Protein AF-X6MLM2-F1 (afdb_monomer_lite)

Radius of gyration: 17.04 Å; chains: 1; bounding box: 48×44×40 Å

Secondary structure (DSSP, 8-state):
--HHHHHHHH--SHHHHHHHHHHS---S-EEEEEEETTTTEEEEEEE-SS-EEEE-TTT-SS-BTTTB--BTTB----SSTT-HHHHHHHHHHHHHTTT---HHHIIIIIIHHHT--SSEEEEEEGGGTEEEEEEPPPPBTTB----GGGSPPEEEEHHHHHT---

InterPro domains:
  IPR047803 DCD1A/B-like [PTHR35190] (2-164)

Structure (mmCIF, N/CA/C/O backbone):
data_AF-X6MLM2-F1
#
_entry.id   AF-X6MLM2-F1
#
loop_
_atom_site.group_PDB
_atom_site.id
_atom_site.type_symbol
_atom_site.label_atom_id
_atom_site.label_alt_id
_atom_site.label_comp_id
_atom_site.label_asym_id
_atom_site.label_entity_id
_atom_site.label_seq_id
_atom_site.pdbx_PDB_ins_code
_atom_site.Cartn_x
_atom_site.Cartn_y
_atom_site.Cartn_z
_atom_site.occupancy
_atom_site.B_iso_or_equiv
_atom_site.auth_seq_id
_atom_site.auth_comp_id
_atom_site.auth_asym_id
_atom_site.auth_atom_id
_atom_site.pdbx_PDB_model_num
ATOM 1 N N . MET A 1 1 ? 0.488 -1.870 24.672 1.00 66.00 1 MET A N 1
ATOM 2 C CA . MET A 1 1 ? -0.476 -2.159 23.594 1.00 66.00 1 MET A CA 1
ATOM 3 C C . MET A 1 1 ? 0.197 -1.811 22.285 1.00 66.00 1 MET A C 1
ATOM 5 O O . MET A 1 1 ? 0.783 -0.737 22.205 1.00 66.00 1 MET A O 1
ATOM 9 N N . TYR A 1 2 ? 0.181 -2.732 21.325 1.00 88.38 2 TYR A N 1
ATOM 10 C CA . TYR A 1 2 ? 0.905 -2.611 20.060 1.00 88.38 2 TYR A CA 1
ATOM 11 C C . TYR A 1 2 ? -0.114 -2.709 18.929 1.00 88.38 2 TYR A C 1
ATOM 13 O O . TYR A 1 2 ? -0.321 -3.786 18.384 1.00 88.38 2 TYR A O 1
ATOM 21 N N . VAL A 1 3 ? -0.782 -1.593 18.619 1.00 91.88 3 VAL A N 1
ATOM 22 C CA . VAL A 1 3 ? -2.022 -1.614 17.824 1.00 91.88 3 VAL A CA 1
ATOM 23 C C . VAL A 1 3 ? -1.889 -2.343 16.490 1.00 91.88 3 VAL A C 1
ATOM 25 O O . VAL A 1 3 ? -2.714 -3.195 16.211 1.00 91.88 3 VAL A O 1
ATOM 28 N N . LEU A 1 4 ? -0.833 -2.088 15.711 1.00 92.88 4 LEU A N 1
ATOM 29 C CA . LEU A 1 4 ? -0.671 -2.713 14.392 1.00 92.88 4 LEU A CA 1
ATOM 30 C C . LEU A 1 4 ? -0.534 -4.236 14.489 1.00 92.88 4 LEU A C 1
ATOM 32 O O . LEU A 1 4 ? -1.137 -4.964 13.713 1.00 92.88 4 LEU A O 1
ATOM 36 N N . ARG A 1 5 ? 0.214 -4.724 15.484 1.00 93.94 5 ARG A N 1
ATOM 37 C CA . ARG A 1 5 ? 0.335 -6.161 15.748 1.00 93.94 5 ARG A CA 1
ATOM 38 C C . ARG A 1 5 ? -0.996 -6.745 16.211 1.00 93.94 5 ARG A C 1
ATOM 40 O O . ARG A 1 5 ? -1.374 -7.817 15.763 1.00 93.94 5 ARG A O 1
ATOM 47 N N . ASP A 1 6 ? -1.681 -6.056 17.120 1.00 95.19 6 ASP A N 1
ATOM 48 C CA . ASP A 1 6 ? -2.945 -6.537 17.673 1.00 95.19 6 ASP A CA 1
ATOM 49 C C . ASP A 1 6 ? -4.040 -6.587 16.580 1.00 95.19 6 ASP A C 1
ATOM 51 O O . ASP A 1 6 ? -4.840 -7.516 16.594 1.00 95.19 6 ASP A O 1
ATOM 55 N N . ILE A 1 7 ? -4.025 -5.673 15.597 1.00 95.31 7 ILE A N 1
ATOM 56 C CA . ILE A 1 7 ? -4.872 -5.751 14.390 1.00 95.31 7 ILE A CA 1
ATOM 57 C C . ILE A 1 7 ? -4.567 -7.031 13.613 1.00 95.31 7 ILE A C 1
ATOM 59 O O . ILE A 1 7 ? -5.455 -7.851 13.420 1.00 95.31 7 ILE A O 1
ATOM 63 N N . LEU A 1 8 ? -3.302 -7.240 13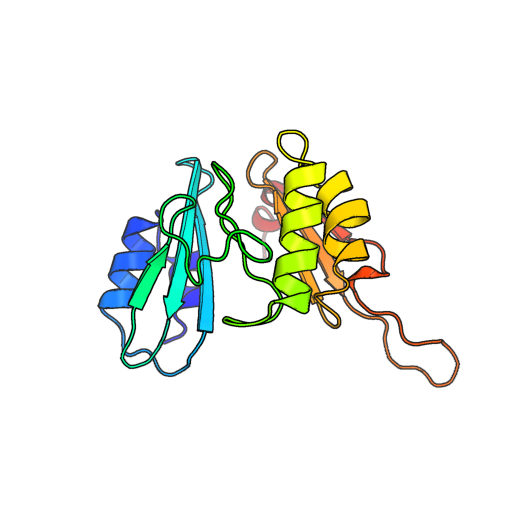.232 1.00 92.62 8 LEU A N 1
ATOM 64 C CA . LEU A 1 8 ? -2.900 -8.412 12.444 1.00 92.62 8 LEU A CA 1
ATOM 65 C C . LEU A 1 8 ? -3.201 -9.748 13.143 1.00 92.62 8 LEU A C 1
ATO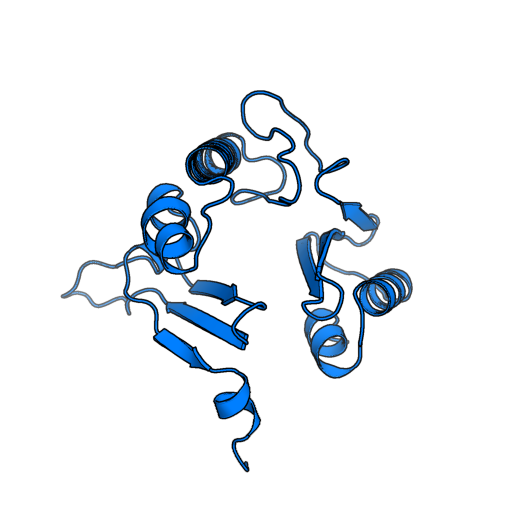M 67 O O . LEU A 1 8 ? -3.395 -10.757 12.475 1.00 92.62 8 LEU A O 1
ATOM 71 N N . GLN A 1 9 ? -3.206 -9.771 14.478 1.00 93.56 9 GLN A N 1
ATOM 72 C CA . GLN A 1 9 ? -3.400 -10.994 15.255 1.00 93.56 9 GLN A CA 1
ATOM 73 C C . GLN A 1 9 ? -4.871 -11.294 15.580 1.00 93.56 9 GLN A C 1
ATOM 75 O O . GLN A 1 9 ? -5.228 -12.465 15.714 1.00 93.56 9 GLN A O 1
ATOM 80 N N . PHE A 1 10 ? -5.703 -10.269 15.785 1.00 95.50 10 PHE A N 1
ATOM 81 C CA . PHE A 1 10 ? -7.032 -10.447 16.382 1.00 95.50 10 PHE A CA 1
ATOM 82 C C . PHE A 1 10 ? -8.190 -9.915 15.539 1.00 95.50 10 PHE A C 1
ATOM 84 O O . PHE A 1 10 ? -9.322 -10.332 15.786 1.00 95.50 10 PHE A O 1
ATOM 91 N N . ASP A 1 11 ? -7.943 -9.014 14.589 1.00 96.19 11 ASP A N 1
ATOM 92 C CA . ASP A 1 11 ? -9.007 -8.388 13.805 1.00 96.19 11 ASP A CA 1
ATOM 93 C C . ASP A 1 11 ? -9.243 -9.168 12.510 1.00 96.19 11 ASP A C 1
ATOM 95 O O . ASP A 1 11 ? -8.312 -9.685 11.892 1.00 96.19 11 ASP A O 1
ATOM 99 N N . THR A 1 12 ? -10.511 -9.292 12.109 1.00 94.75 12 THR A N 1
ATOM 100 C CA . THR A 1 12 ? -10.904 -10.144 10.973 1.00 94.75 12 THR A CA 1
ATOM 101 C C . THR A 1 12 ? -11.416 -9.371 9.767 1.00 94.75 12 THR A C 1
ATOM 103 O O . THR A 1 12 ? -11.702 -9.987 8.743 1.00 94.75 12 THR A O 1
ATOM 106 N N . SER A 1 13 ? -11.525 -8.049 9.900 1.00 95.62 13 SER A N 1
ATOM 107 C CA . SER A 1 13 ? -12.021 -7.126 8.884 1.00 95.62 13 SER A CA 1
ATOM 108 C C . SER A 1 13 ? -11.426 -5.729 9.071 1.00 95.62 13 SER A C 1
ATOM 110 O O . SER A 1 13 ? -10.944 -5.380 10.155 1.00 95.62 13 SER A O 1
ATOM 112 N N . VAL A 1 14 ? -11.527 -4.890 8.038 1.00 96.31 14 VAL A N 1
ATOM 113 C CA . VAL A 1 14 ? -11.199 -3.458 8.136 1.00 96.31 14 VAL A CA 1
ATOM 114 C C . VAL A 1 14 ? -12.045 -2.764 9.213 1.00 96.31 14 VAL A C 1
ATOM 116 O O . VAL A 1 14 ? -11.524 -1.939 9.963 1.00 96.31 14 VAL A O 1
ATOM 119 N N . GLN A 1 15 ? -13.323 -3.131 9.366 1.00 96.19 15 GLN A N 1
ATOM 120 C CA . GLN A 1 15 ? -14.196 -2.553 10.394 1.00 96.19 15 GLN A CA 1
ATOM 121 C C . GLN A 1 15 ? -13.731 -2.887 11.821 1.00 96.19 15 GLN A C 1
ATOM 123 O O . GLN A 1 15 ? -13.774 -2.016 12.693 1.00 96.19 15 GLN A O 1
ATOM 128 N N . ASP A 1 16 ? -13.268 -4.115 12.073 1.00 97.06 16 ASP A N 1
ATOM 129 C CA . ASP A 1 16 ? -12.697 -4.492 13.374 1.00 97.06 16 ASP A CA 1
ATOM 130 C C . ASP A 1 16 ? -11.466 -3.632 13.696 1.00 97.06 16 ASP A C 1
ATOM 132 O O . ASP A 1 16 ? -11.353 -3.096 14.803 1.00 97.06 16 ASP A O 1
ATOM 136 N N . ALA A 1 17 ? -10.596 -3.422 12.701 1.00 96.81 17 ALA A N 1
ATOM 137 C CA . ALA A 1 17 ? -9.422 -2.563 12.830 1.00 96.81 17 ALA A CA 1
ATOM 138 C C . ALA A 1 17 ? -9.802 -1.099 13.118 1.00 96.81 17 ALA A C 1
ATOM 140 O O . ALA A 1 17 ? -9.212 -0.478 14.007 1.00 96.81 17 ALA A O 1
ATOM 141 N N . THR A 1 18 ? -10.823 -0.557 12.443 1.00 96.81 18 THR A N 1
ATOM 142 C CA . THR A 1 18 ? -11.374 0.783 12.724 1.00 96.81 18 THR A CA 1
ATOM 143 C C . THR A 1 18 ? -11.859 0.891 14.166 1.00 96.81 18 THR A C 1
ATOM 145 O O . THR A 1 18 ? -11.426 1.783 14.900 1.00 96.81 18 THR A O 1
ATOM 148 N N . ASN A 1 19 ? -12.683 -0.061 14.614 1.00 97.00 19 ASN A N 1
ATOM 149 C CA . ASN A 1 19 ? -13.202 -0.103 15.985 1.00 97.00 19 ASN A CA 1
ATOM 150 C C . ASN A 1 19 ? -12.055 -0.164 17.012 1.00 97.00 19 ASN A C 1
ATOM 152 O O . ASN A 1 19 ? -12.092 0.475 18.074 1.00 97.00 19 ASN A O 1
ATOM 156 N N . ARG A 1 20 ? -10.991 -0.915 16.700 1.00 96.38 20 ARG A N 1
ATOM 157 C CA . ARG A 1 20 ? -9.786 -0.952 17.527 1.00 96.38 20 ARG A CA 1
ATOM 158 C C . ARG A 1 20 ? -9.101 0.406 17.551 1.00 96.38 20 ARG A C 1
ATOM 160 O O . ARG A 1 20 ? -8.839 0.902 18.641 1.00 96.38 20 ARG A O 1
ATOM 167 N N . PHE A 1 21 ? -8.843 1.038 16.408 1.00 96.12 21 PHE A N 1
ATOM 168 C CA . PHE A 1 21 ? -8.232 2.368 16.366 1.00 96.12 21 PHE A CA 1
ATOM 169 C C . PHE A 1 21 ? -9.017 3.408 17.172 1.00 96.12 21 PHE A C 1
ATOM 171 O O . PHE A 1 21 ? -8.395 4.249 17.826 1.00 96.12 21 PHE A O 1
ATOM 178 N N . GLU A 1 22 ? -10.348 3.351 17.159 1.00 95.00 22 GLU A N 1
ATOM 179 C CA . GLU A 1 22 ? -11.240 4.253 17.899 1.00 95.00 22 GLU A CA 1
ATOM 180 C C . GLU A 1 22 ? -11.201 4.049 19.417 1.00 95.00 22 GLU A C 1
ATOM 182 O O . GLU A 1 22 ? -11.251 5.020 20.173 1.00 95.00 22 GLU A O 1
ATOM 187 N N . SER A 1 23 ? -11.082 2.801 19.869 1.00 94.19 23 SER A N 1
ATOM 188 C CA . SER A 1 23 ? -11.152 2.438 21.292 1.00 94.19 23 SER A CA 1
ATOM 189 C C . SER A 1 23 ? -9.835 2.608 22.055 1.00 94.19 23 SER A C 1
ATOM 191 O O . SER A 1 23 ? -9.810 2.530 23.288 1.00 94.19 23 SER A O 1
ATOM 193 N N . ILE A 1 24 ? -8.730 2.851 21.351 1.00 92.50 24 ILE A N 1
ATOM 194 C CA . ILE A 1 24 ? -7.398 2.878 21.946 1.00 92.50 24 ILE A CA 1
ATOM 195 C C . ILE A 1 24 ? -6.844 4.283 22.191 1.00 92.50 24 ILE A C 1
ATOM 197 O O . ILE A 1 24 ? -7.147 5.253 21.499 1.00 92.50 24 ILE A O 1
ATOM 201 N N . ARG A 1 25 ? -5.895 4.382 23.132 1.00 92.44 25 ARG A N 1
ATOM 202 C CA . ARG A 1 25 ? -5.038 5.567 23.251 1.00 92.44 25 ARG A CA 1
ATOM 203 C C . ARG A 1 25 ? -3.950 5.548 22.174 1.00 92.44 25 ARG A C 1
ATOM 205 O O . ARG A 1 25 ? -2.985 4.791 22.276 1.00 92.44 25 ARG A O 1
ATOM 212 N N . ARG A 1 26 ? -4.082 6.437 21.194 1.00 92.75 26 ARG A N 1
ATOM 213 C CA . ARG A 1 26 ? -3.112 6.687 20.116 1.00 92.75 26 ARG A CA 1
ATOM 214 C C . ARG A 1 26 ? -2.027 7.665 20.590 1.00 92.75 26 ARG A C 1
ATOM 216 O O . ARG A 1 26 ? -2.330 8.563 21.374 1.00 92.75 26 ARG A O 1
ATOM 223 N N . THR A 1 27 ? -0.768 7.490 20.172 1.00 89.75 27 THR A N 1
ATOM 224 C CA . THR A 1 27 ? 0.384 8.250 20.727 1.00 89.75 27 THR A CA 1
ATOM 225 C C . THR A 1 27 ? 1.330 8.865 19.697 1.00 89.75 27 THR A C 1
ATOM 227 O O . THR A 1 27 ? 2.204 9.638 20.077 1.00 89.75 27 THR A O 1
ATOM 230 N N . CYS A 1 28 ? 1.191 8.532 18.419 1.00 90.75 28 CYS A N 1
ATOM 231 C CA . CYS A 1 28 ? 2.056 8.999 17.336 1.00 90.75 28 CYS A CA 1
ATOM 232 C C . CYS A 1 28 ? 1.208 9.507 16.171 1.00 90.75 28 CYS A C 1
ATOM 234 O O . CYS A 1 28 ? 0.058 9.099 16.044 1.00 90.75 28 CYS A O 1
ATOM 236 N N . TYR A 1 29 ? 1.785 10.389 15.353 1.00 92.38 29 TYR A N 1
ATOM 237 C CA . TYR A 1 29 ? 1.200 10.847 14.096 1.00 92.38 29 TYR A CA 1
ATOM 238 C C . TYR A 1 29 ? 1.704 9.948 12.968 1.00 92.38 29 TYR A C 1
ATOM 240 O O . TYR A 1 29 ? 2.912 9.883 12.750 1.00 92.38 29 TYR A O 1
ATOM 248 N N . LEU A 1 30 ? 0.802 9.223 12.313 1.00 93.38 30 LEU A N 1
ATOM 249 C CA . LEU A 1 30 ? 1.113 8.267 11.256 1.00 93.38 30 LEU A CA 1
ATOM 250 C C . LEU A 1 30 ? 0.086 8.357 10.129 1.00 93.38 30 LEU A C 1
ATOM 252 O O . LEU A 1 30 ? -1.071 8.724 10.347 1.00 93.38 30 LEU A O 1
ATOM 256 N N . ILE A 1 31 ? 0.523 7.932 8.949 1.00 94.00 31 ILE A N 1
ATOM 257 C CA . ILE A 1 31 ? -0.346 7.484 7.866 1.00 94.00 31 ILE A CA 1
ATOM 258 C C . ILE A 1 31 ? -0.270 5.965 7.865 1.00 94.00 31 ILE A C 1
ATOM 260 O O . ILE A 1 31 ? 0.823 5.399 7.931 1.00 94.00 31 ILE A O 1
ATOM 264 N N . LEU A 1 32 ? -1.420 5.306 7.860 1.00 93.94 32 LEU A N 1
ATOM 265 C CA . LEU A 1 32 ? -1.521 3.851 7.903 1.00 93.94 32 LEU A CA 1
ATOM 266 C C . LEU A 1 32 ? -2.446 3.363 6.796 1.00 93.94 32 LEU A C 1
ATOM 268 O O . LEU A 1 32 ? -3.320 4.098 6.357 1.00 93.94 32 LEU A O 1
ATOM 272 N N . GLY A 1 33 ? -2.279 2.113 6.386 1.00 95.00 33 GLY A N 1
ATOM 273 C CA . GLY A 1 33 ? -3.204 1.415 5.502 1.00 95.00 33 GLY A CA 1
ATOM 274 C C . GLY A 1 33 ? -3.619 0.095 6.129 1.00 95.00 33 GLY A C 1
ATOM 275 O O . GLY A 1 33 ? -2.772 -0.600 6.694 1.00 95.00 33 GLY A O 1
ATOM 276 N N . VAL A 1 34 ? -4.901 -0.246 6.040 1.00 96.19 34 VAL A N 1
ATOM 277 C CA . VAL A 1 34 ? -5.414 -1.573 6.399 1.00 96.19 34 VAL A CA 1
ATOM 278 C C . VAL A 1 34 ? -6.157 -2.116 5.192 1.00 96.19 34 VAL A C 1
ATOM 280 O O . VAL A 1 34 ? -7.094 -1.480 4.717 1.00 96.19 34 VAL A O 1
ATOM 283 N N . GLY A 1 35 ? -5.715 -3.273 4.702 1.00 94.00 35 GLY A N 1
ATOM 284 C CA . GLY A 1 35 ? -6.372 -4.004 3.624 1.00 94.00 35 GLY A CA 1
ATOM 285 C C . GLY A 1 35 ? -6.956 -5.317 4.126 1.00 94.00 35 GLY A C 1
ATOM 286 O O . GLY A 1 35 ? -6.345 -5.981 4.964 1.00 94.00 35 GLY A O 1
ATOM 287 N N . ASP A 1 36 ? -8.112 -5.691 3.592 1.00 92.69 36 ASP A N 1
ATOM 288 C CA . ASP A 1 36 ? -8.750 -6.990 3.780 1.00 92.69 36 ASP A CA 1
ATOM 289 C C . ASP A 1 36 ? -8.961 -7.656 2.418 1.00 92.69 36 ASP A C 1
ATOM 291 O O . ASP A 1 36 ? -9.899 -7.348 1.681 1.00 92.69 36 ASP A O 1
ATOM 295 N N . GLY A 1 37 ? -8.086 -8.613 2.099 1.00 88.19 37 GLY A N 1
ATOM 296 C CA . GLY A 1 37 ? -8.158 -9.382 0.857 1.00 88.19 37 GLY A CA 1
ATOM 297 C C . GLY A 1 37 ? -9.394 -10.282 0.737 1.00 88.19 37 GLY A C 1
ATOM 298 O O . GLY A 1 37 ? -9.698 -10.732 -0.362 1.00 88.19 37 GLY A O 1
ATOM 299 N N . LYS A 1 38 ? -10.136 -10.547 1.826 1.00 89.00 38 LYS A N 1
ATOM 300 C CA . LYS A 1 38 ? -11.376 -11.344 1.774 1.00 89.00 38 LYS A CA 1
ATOM 301 C C . LYS A 1 38 ? -12.566 -10.525 1.282 1.00 89.00 38 LYS A C 1
ATOM 303 O O . LYS A 1 38 ? -13.486 -11.101 0.705 1.00 89.00 38 LYS A O 1
ATOM 308 N N . GLN A 1 39 ? -12.563 -9.221 1.558 1.00 90.69 39 GLN A N 1
ATOM 309 C CA . GLN A 1 39 ? -13.631 -8.286 1.190 1.00 90.69 39 GLN A CA 1
ATOM 310 C C . GLN A 1 39 ? -13.249 -7.367 0.022 1.00 90.69 39 GLN A C 1
ATOM 312 O O . GLN A 1 39 ? -14.093 -6.597 -0.424 1.00 90.69 39 GLN A O 1
ATOM 317 N N . ASP A 1 40 ? -12.008 -7.461 -0.469 1.00 89.56 40 ASP A N 1
ATOM 318 C CA . ASP A 1 40 ? -11.438 -6.548 -1.469 1.00 89.56 40 ASP A CA 1
ATOM 319 C C . ASP A 1 40 ? -11.570 -5.076 -1.033 1.00 89.56 40 ASP A C 1
ATOM 321 O O . ASP A 1 40 ? -12.015 -4.200 -1.771 1.00 89.56 40 ASP A O 1
ATOM 325 N N . GLU A 1 41 ? -11.234 -4.820 0.236 1.00 92.56 41 GLU A N 1
ATOM 326 C CA . GLU A 1 41 ? -11.370 -3.508 0.867 1.00 92.56 41 GLU A CA 1
ATOM 327 C C . GLU A 1 41 ? -10.009 -2.991 1.334 1.00 92.56 41 GLU A C 1
ATOM 329 O O . GLU A 1 41 ? -9.197 -3.727 1.899 1.00 92.56 41 GLU A O 1
ATOM 334 N N . PHE A 1 42 ? -9.771 -1.693 1.152 1.00 95.56 42 PHE A N 1
ATOM 335 C CA . PHE A 1 42 ? -8.631 -1.001 1.736 1.00 95.56 42 PHE A CA 1
ATOM 336 C C . PHE A 1 42 ? -9.048 0.375 2.246 1.00 95.56 42 PHE A C 1
ATOM 338 O O . PHE A 1 42 ? -9.668 1.151 1.520 1.00 95.56 42 PHE A O 1
ATOM 345 N N . LEU A 1 43 ? -8.641 0.699 3.475 1.00 97.56 43 LEU A N 1
ATOM 346 C CA . LEU A 1 43 ? -8.755 2.043 4.032 1.00 97.56 43 LEU A CA 1
ATOM 347 C C . LEU A 1 43 ? -7.381 2.576 4.420 1.00 97.56 43 LEU A C 1
ATOM 349 O O . LEU A 1 43 ? -6.607 1.924 5.130 1.00 97.56 43 LEU A O 1
ATOM 353 N N . GLY A 1 44 ? -7.104 3.803 3.990 1.00 97.50 44 GLY A N 1
ATOM 354 C CA . GLY A 1 44 ? -6.010 4.594 4.528 1.00 97.50 44 GLY A CA 1
ATOM 355 C C . GLY A 1 44 ? -6.458 5.372 5.763 1.00 97.50 44 GLY A C 1
ATOM 356 O O . GLY A 1 44 ? -7.612 5.770 5.865 1.00 97.50 44 GLY A O 1
ATOM 357 N N . TYR A 1 45 ? -5.561 5.622 6.707 1.00 96.88 45 TYR A N 1
ATOM 358 C CA . TYR A 1 45 ? -5.874 6.318 7.950 1.00 96.88 45 TYR A CA 1
ATOM 359 C C . TYR A 1 45 ? -4.886 7.440 8.211 1.00 96.88 45 TYR A C 1
ATOM 361 O O . TYR A 1 45 ? -3.678 7.211 8.274 1.00 96.88 45 TYR A O 1
ATOM 369 N N . GLN A 1 46 ? -5.410 8.633 8.487 1.00 96.00 46 GLN A N 1
ATOM 370 C CA . GLN A 1 46 ? -4.667 9.633 9.248 1.00 96.00 46 GLN A CA 1
ATOM 371 C C . GLN A 1 46 ? -4.860 9.331 10.725 1.00 96.00 46 GLN A C 1
ATOM 373 O O . GLN A 1 46 ? -5.967 9.435 11.252 1.00 96.00 46 GLN A O 1
ATOM 378 N N . TYR A 1 47 ? -3.775 8.962 11.391 1.00 94.81 47 TYR A N 1
ATOM 379 C CA . TYR A 1 47 ? -3.795 8.437 12.744 1.00 94.81 47 TYR A CA 1
ATOM 380 C C . TYR A 1 47 ? -2.975 9.336 13.668 1.00 94.81 47 TYR A C 1
ATOM 382 O O . TYR A 1 47 ? -1.788 9.559 13.440 1.00 94.81 47 TYR A O 1
ATOM 390 N N . SER A 1 48 ? -3.590 9.862 14.730 1.00 94.31 48 SER A N 1
ATOM 391 C CA . SER A 1 48 ? -2.893 10.634 15.761 1.00 94.31 48 SER A CA 1
ATOM 392 C C . SER A 1 48 ? -3.583 10.587 17.126 1.00 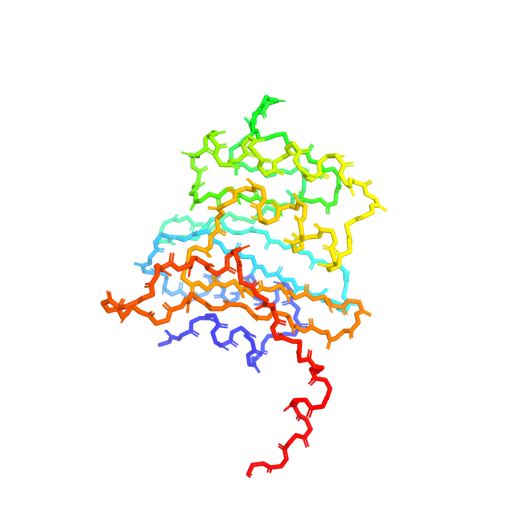94.31 48 SER A C 1
ATOM 394 O O . SER A 1 48 ? -4.628 9.960 17.310 1.00 94.31 48 SER A O 1
ATOM 396 N N . THR A 1 49 ? -3.003 11.269 18.117 1.00 93.94 49 THR A N 1
ATOM 397 C CA . THR A 1 49 ? -3.613 11.460 19.443 1.00 93.94 49 THR A CA 1
ATOM 398 C C . THR A 1 49 ? -4.981 12.148 19.375 1.00 93.94 49 THR A C 1
ATOM 400 O O . THR A 1 49 ? -5.836 11.856 20.207 1.00 93.94 49 THR A O 1
ATOM 403 N N . SER A 1 50 ? -5.199 13.043 18.406 1.00 92.62 50 SER A N 1
ATOM 404 C CA . SER A 1 50 ? -6.414 13.863 18.275 1.00 92.62 50 SER A CA 1
ATOM 405 C C . SER A 1 50 ? -7.178 13.657 16.966 1.00 92.62 50 SER A C 1
ATOM 407 O O . SER A 1 50 ? -8.279 14.181 16.832 1.00 92.62 50 SER A O 1
ATOM 409 N N . VAL A 1 51 ? -6.621 12.905 16.015 1.00 94.06 51 VAL A N 1
ATOM 410 C CA . VAL A 1 51 ? -7.203 12.683 14.686 1.00 94.06 51 VAL A CA 1
ATOM 411 C C . VAL A 1 51 ? -7.292 11.188 14.402 1.00 94.06 51 VAL A C 1
ATOM 413 O O . VAL A 1 51 ? -6.354 10.439 14.677 1.00 94.06 51 VAL A O 1
ATOM 416 N N . LEU A 1 52 ? -8.432 10.768 13.863 1.00 96.38 52 LEU A N 1
ATOM 417 C CA . LEU A 1 52 ? -8.609 9.480 13.207 1.00 96.38 52 LEU A CA 1
ATOM 418 C C . LEU A 1 52 ? -9.581 9.689 12.047 1.00 96.38 52 LEU A C 1
ATOM 420 O O . LEU A 1 52 ? -10.784 9.769 12.269 1.00 96.38 52 LEU A O 1
ATOM 424 N N . ASN A 1 53 ? -9.042 9.814 10.840 1.00 97.31 53 ASN A N 1
ATOM 425 C CA . ASN A 1 53 ? -9.833 9.899 9.615 1.00 97.31 53 ASN A CA 1
ATOM 426 C C . ASN A 1 53 ? -9.536 8.665 8.771 1.00 97.31 53 ASN A C 1
ATOM 428 O O . ASN A 1 53 ? -8.362 8.326 8.614 1.00 97.31 53 ASN A O 1
ATOM 432 N N . ALA A 1 54 ? -10.577 8.023 8.248 1.00 97.69 54 ALA A N 1
ATOM 433 C CA . ALA A 1 54 ? -10.466 6.913 7.312 1.00 97.69 54 ALA A CA 1
ATOM 434 C C . ALA A 1 54 ? -10.711 7.412 5.884 1.00 97.69 54 ALA A C 1
ATOM 436 O O . ALA A 1 54 ? -11.634 8.197 5.648 1.00 97.69 54 ALA A O 1
ATOM 437 N N . TYR A 1 55 ? -9.889 6.945 4.953 1.00 98.12 55 TYR A N 1
ATOM 438 C CA . TYR A 1 55 ? -9.867 7.384 3.571 1.00 98.12 55 TYR A CA 1
ATOM 439 C C . TYR A 1 55 ? -10.042 6.219 2.607 1.00 98.12 55 TYR A C 1
ATOM 441 O O . TYR A 1 55 ? -9.367 5.194 2.712 1.00 98.12 55 TYR A O 1
ATOM 449 N N . THR A 1 56 ? -10.923 6.445 1.644 1.00 98.00 56 THR A N 1
ATOM 450 C CA . THR A 1 56 ? -11.143 5.665 0.433 1.00 98.00 56 THR A CA 1
ATOM 451 C C . THR A 1 56 ? -10.537 6.407 -0.759 1.00 98.00 56 THR A C 1
ATOM 453 O O . THR A 1 56 ? -10.128 7.567 -0.660 1.00 98.00 56 THR A O 1
ATOM 456 N N . ASP A 1 57 ? -10.540 5.763 -1.918 1.00 97.06 57 ASP A N 1
ATOM 457 C CA . ASP A 1 57 ? -10.186 6.357 -3.211 1.00 97.06 57 ASP A CA 1
ATOM 458 C C . ASP A 1 57 ? -10.981 7.643 -3.525 1.00 97.06 57 ASP A C 1
ATOM 460 O O . ASP A 1 57 ? -10.465 8.594 -4.107 1.00 97.06 57 ASP A O 1
ATOM 464 N N . THR A 1 58 ? -12.231 7.718 -3.074 1.00 97.69 58 THR A N 1
ATOM 465 C CA . THR A 1 58 ? -13.168 8.809 -3.375 1.00 97.69 58 THR A CA 1
ATOM 466 C C . THR A 1 58 ? -13.084 10.003 -2.429 1.00 97.69 58 THR A C 1
ATOM 468 O O . THR A 1 58 ? -13.557 11.088 -2.786 1.00 97.69 58 THR A O 1
ATOM 471 N N . ASN A 1 59 ? -12.482 9.857 -1.246 1.00 97.75 59 ASN A N 1
ATOM 472 C CA . ASN A 1 59 ? -12.401 10.924 -0.241 1.00 97.75 59 ASN A CA 1
ATOM 473 C C . ASN A 1 59 ? -10.975 11.198 0.275 1.00 97.75 59 ASN A C 1
ATOM 475 O O . ASN A 1 59 ? -10.822 11.991 1.202 1.00 97.75 59 ASN A O 1
ATOM 479 N N . MET A 1 60 ? -9.953 10.574 -0.321 1.00 96.50 60 MET A N 1
ATOM 480 C CA . MET A 1 60 ? -8.559 10.722 0.089 1.00 96.50 60 MET A CA 1
ATOM 481 C C . MET A 1 60 ? -8.103 12.186 0.131 1.00 96.50 60 MET A C 1
ATOM 483 O O . MET A 1 60 ? -8.471 12.996 -0.729 1.00 96.50 60 MET A O 1
ATOM 487 N N . GLU A 1 61 ? -7.272 12.493 1.127 1.00 96.75 61 GLU A N 1
ATOM 488 C CA . GLU A 1 61 ? -6.663 13.801 1.364 1.00 96.75 61 GLU A CA 1
ATOM 489 C C . GLU A 1 61 ? -5.134 13.677 1.511 1.00 96.75 61 GLU A C 1
ATOM 491 O O . GLU A 1 61 ? -4.653 12.635 1.961 1.00 96.75 61 GLU A O 1
ATOM 496 N N . PRO A 1 62 ? -4.353 14.726 1.188 1.00 96.44 62 PRO A N 1
ATOM 497 C CA . PRO A 1 62 ? -4.794 16.017 0.647 1.00 96.44 62 PRO A CA 1
ATOM 498 C C . PRO A 1 62 ? -5.195 15.921 -0.828 1.00 96.44 62 PRO A C 1
ATOM 500 O O . PRO A 1 62 ? -4.413 15.452 -1.639 1.00 96.44 62 PRO A O 1
ATOM 503 N N . TYR A 1 63 ? -6.370 16.393 -1.223 1.00 97.31 63 TYR A N 1
ATOM 504 C CA . TYR A 1 63 ? -6.737 16.364 -2.640 1.00 97.31 63 TYR A CA 1
ATOM 505 C C . TYR A 1 63 ? -6.010 17.451 -3.447 1.00 97.31 63 TYR A C 1
ATOM 507 O O . TYR A 1 63 ? -6.073 18.641 -3.119 1.00 97.31 63 TYR A O 1
ATOM 515 N N . ASN A 1 64 ? -5.353 17.058 -4.542 1.00 97.88 64 ASN A N 1
ATOM 516 C CA . ASN A 1 64 ? -4.835 18.002 -5.526 1.00 97.88 64 ASN A CA 1
ATOM 517 C C . ASN A 1 64 ? -4.804 17.413 -6.938 1.00 97.88 64 ASN A C 1
ATOM 519 O O . ASN A 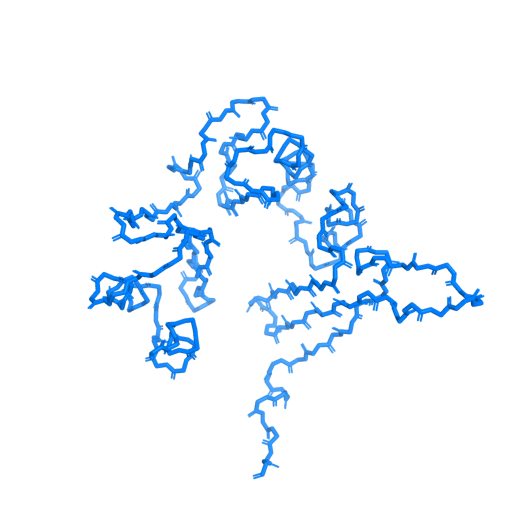1 64 ? -4.108 16.437 -7.181 1.00 97.88 64 ASN A O 1
ATOM 523 N N . GLU A 1 65 ? -5.445 18.079 -7.896 1.00 96.81 65 GLU A N 1
ATOM 524 C CA . GLU A 1 65 ? -5.554 17.615 -9.289 1.00 96.81 65 GLU A CA 1
ATOM 525 C C . GLU A 1 65 ? -4.218 17.363 -10.007 1.00 96.81 65 GLU A C 1
ATOM 527 O O . GLU A 1 65 ? -4.188 16.619 -10.979 1.00 96.81 65 GLU A O 1
ATOM 532 N N . THR A 1 66 ? -3.118 17.980 -9.568 1.00 96.44 66 THR A N 1
ATOM 533 C CA . THR A 1 66 ? -1.837 17.940 -10.299 1.00 96.44 66 THR A CA 1
ATOM 534 C C . THR A 1 66 ? -0.779 17.029 -9.687 1.00 96.44 66 THR A C 1
ATOM 536 O O . THR A 1 66 ? 0.129 16.604 -10.395 1.00 96.44 66 THR A O 1
ATOM 539 N N . TRP A 1 67 ? -0.854 16.746 -8.385 1.00 96.62 67 TRP A N 1
ATOM 540 C CA . TRP A 1 67 ? 0.168 15.948 -7.694 1.00 96.62 67 TRP A CA 1
ATOM 541 C C . TRP A 1 67 ? -0.389 14.941 -6.683 1.00 96.62 67 TRP A C 1
ATOM 543 O O . TRP A 1 67 ? 0.373 14.131 -6.165 1.00 96.62 67 TRP A O 1
ATOM 553 N N . HIS A 1 68 ? -1.687 14.973 -6.387 1.00 97.88 68 HIS A N 1
ATOM 554 C CA . HIS A 1 68 ? -2.349 13.951 -5.577 1.00 97.88 68 HIS A CA 1
ATOM 555 C C . HIS A 1 68 ? -3.828 13.811 -5.976 1.00 97.88 68 HIS A C 1
ATOM 557 O O . HIS A 1 68 ? -4.727 14.084 -5.166 1.00 97.88 68 HIS A O 1
ATOM 563 N N . PRO A 1 69 ? -4.112 13.494 -7.258 1.00 98.25 69 PRO A N 1
ATOM 564 C CA . PRO A 1 69 ? -5.475 13.260 -7.700 1.00 98.25 69 PRO A CA 1
ATOM 565 C C . PRO A 1 69 ? -6.017 11.975 -7.072 1.00 98.25 69 PRO A C 1
ATOM 567 O O . PRO A 1 69 ? -5.276 11.054 -6.726 1.00 98.25 69 PRO A O 1
ATOM 570 N N . ARG A 1 70 ? -7.338 11.900 -6.951 1.00 98.25 70 ARG A N 1
ATOM 571 C CA . ARG A 1 70 ? -8.027 10.652 -6.623 1.00 98.25 70 ARG A CA 1
ATOM 572 C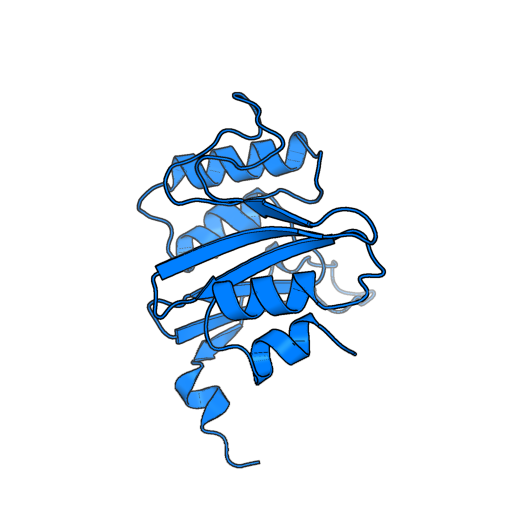 C . ARG A 1 70 ? -8.074 9.790 -7.879 1.00 98.25 70 ARG A C 1
ATOM 574 O O . ARG A 1 70 ? -8.454 10.291 -8.935 1.00 98.25 70 ARG A O 1
ATOM 581 N N . ILE A 1 71 ? -7.673 8.531 -7.751 1.00 97.81 71 ILE A N 1
ATOM 582 C CA . ILE A 1 71 ? -7.671 7.549 -8.835 1.00 97.81 71 ILE A CA 1
ATOM 583 C C . ILE A 1 71 ? -8.606 6.424 -8.397 1.00 97.81 71 ILE A C 1
ATOM 585 O O . ILE A 1 71 ? -8.437 5.893 -7.300 1.00 97.81 71 ILE A O 1
ATOM 589 N N . ASP A 1 72 ? -9.588 6.081 -9.229 1.00 97.44 72 ASP A N 1
ATOM 590 C CA . ASP A 1 72 ? -10.610 5.080 -8.900 1.00 97.44 72 ASP A CA 1
ATOM 591 C C . ASP A 1 72 ? -9.969 3.768 -8.413 1.00 97.44 72 ASP A C 1
ATOM 593 O O . ASP A 1 72 ? -9.097 3.211 -9.080 1.00 97.44 72 ASP A O 1
ATOM 597 N N . ASN A 1 73 ? -10.423 3.243 -7.275 1.00 95.44 73 ASN A N 1
ATOM 598 C CA . ASN A 1 73 ? -9.909 2.035 -6.616 1.00 95.44 73 ASN A CA 1
ATOM 599 C C . ASN A 1 73 ? -8.441 2.106 -6.142 1.00 95.44 73 ASN A C 1
ATOM 601 O O . ASN A 1 73 ? -7.820 1.065 -5.925 1.00 95.44 73 ASN A O 1
ATOM 605 N N . ILE A 1 74 ? -7.858 3.300 -5.976 1.00 96.88 74 ILE A N 1
ATOM 606 C CA . ILE A 1 74 ? -6.488 3.460 -5.469 1.00 96.88 74 ILE A CA 1
ATOM 607 C C . ILE A 1 74 ? -6.439 4.483 -4.333 1.00 96.88 74 ILE A C 1
ATOM 609 O O . ILE A 1 74 ? -6.830 5.640 -4.474 1.00 96.88 74 ILE A O 1
ATOM 613 N N . VAL A 1 75 ? -5.857 4.055 -3.214 1.00 97.25 75 VAL A N 1
ATOM 614 C CA . VAL A 1 75 ? -5.498 4.904 -2.075 1.00 97.25 75 VAL A CA 1
ATOM 615 C C . VAL A 1 75 ? -3.976 4.914 -1.956 1.00 97.25 75 VAL A C 1
ATOM 617 O O . VAL A 1 75 ? -3.354 3.853 -1.915 1.00 97.25 75 VAL A O 1
ATOM 620 N N . TYR A 1 76 ? -3.358 6.092 -1.916 1.00 97.00 76 TYR A N 1
ATOM 621 C CA . TYR A 1 76 ? -1.905 6.226 -1.911 1.00 97.00 76 TYR A CA 1
ATOM 622 C C . TYR A 1 76 ? -1.451 7.502 -1.204 1.00 97.00 76 TYR A C 1
ATOM 624 O O . TYR A 1 76 ? -2.176 8.481 -1.141 1.00 97.00 76 TYR A O 1
ATOM 632 N N . TRP A 1 77 ? -0.223 7.487 -0.697 1.00 95.75 77 TRP A N 1
ATOM 633 C CA . TRP A 1 77 ? 0.518 8.677 -0.283 1.00 95.75 77 TRP A CA 1
ATOM 634 C C . TRP A 1 77 ? 1.970 8.488 -0.711 1.00 95.75 77 TRP A C 1
ATOM 636 O O . TRP A 1 77 ? 2.446 7.353 -0.792 1.00 95.75 77 TRP A O 1
ATOM 646 N N . GLY A 1 78 ? 2.665 9.589 -0.997 1.00 92.56 78 GLY A N 1
ATOM 647 C CA . GLY A 1 78 ? 4.110 9.583 -1.217 1.00 92.56 78 GLY A CA 1
ATOM 648 C C . GLY A 1 78 ? 4.893 9.290 0.072 1.00 92.56 78 GLY A C 1
ATOM 649 O O . GLY A 1 78 ? 4.593 8.362 0.818 1.00 92.56 78 GLY A O 1
ATOM 650 N N . MET A 1 79 ? 5.935 10.075 0.348 1.00 90.50 79 MET A N 1
ATOM 651 C CA . MET A 1 79 ? 6.774 9.867 1.537 1.00 90.50 79 MET A CA 1
ATOM 652 C C . MET A 1 79 ? 6.124 10.371 2.840 1.00 90.50 79 MET A C 1
ATOM 654 O O . MET A 1 79 ? 6.411 9.837 3.910 1.00 90.50 79 MET A O 1
ATOM 658 N N . ASP A 1 80 ? 5.263 11.387 2.758 1.00 90.44 80 ASP A N 1
ATOM 659 C CA . ASP A 1 80 ? 4.597 12.022 3.901 1.00 90.44 80 ASP A CA 1
ATOM 660 C C . ASP A 1 80 ? 3.213 12.567 3.490 1.00 90.44 80 ASP A C 1
ATOM 662 O O . ASP A 1 80 ? 2.842 12.555 2.315 1.00 90.44 80 ASP A O 1
ATOM 666 N N . TRP A 1 81 ? 2.453 13.075 4.461 1.00 92.75 81 TRP A N 1
ATOM 667 C CA . TRP A 1 81 ? 1.102 13.616 4.305 1.00 92.75 81 TRP A CA 1
ATOM 668 C C . TRP A 1 81 ? 1.013 14.713 3.245 1.00 92.75 81 TRP A C 1
ATOM 670 O O . TRP A 1 81 ? 0.043 14.778 2.497 1.00 92.75 81 TRP A O 1
ATOM 680 N N . MET A 1 82 ? 2.010 15.597 3.202 1.00 93.69 82 MET A N 1
ATOM 681 C CA . MET A 1 82 ? 2.074 16.720 2.271 1.00 93.69 82 MET A CA 1
ATOM 682 C C . MET A 1 82 ? 3.426 16.715 1.576 1.00 93.69 82 MET A C 1
ATOM 684 O O . MET A 1 82 ? 4.339 17.453 1.943 1.00 93.69 82 MET A O 1
ATOM 688 N N . ASP A 1 83 ? 3.537 15.873 0.557 1.00 93.44 83 ASP A N 1
ATOM 689 C CA . ASP A 1 83 ? 4.744 15.769 -0.250 1.00 93.44 83 ASP A CA 1
ATOM 690 C C . ASP A 1 83 ? 4.398 15.749 -1.743 1.00 93.44 83 ASP A C 1
ATOM 692 O O . ASP A 1 83 ? 4.256 14.673 -2.336 1.00 93.44 83 ASP A O 1
ATOM 696 N N . PRO A 1 84 ? 4.237 16.931 -2.368 1.00 95.88 84 PRO A N 1
ATOM 697 C CA . PRO A 1 84 ? 3.891 17.030 -3.782 1.00 95.88 84 PRO A CA 1
ATOM 698 C C . PRO A 1 84 ? 4.903 16.368 -4.718 1.00 95.88 84 PRO A C 1
ATOM 700 O O . PRO A 1 84 ? 4.519 15.903 -5.787 1.00 95.88 84 PRO A O 1
ATOM 703 N N . GLY A 1 85 ? 6.184 16.309 -4.335 1.00 96.00 85 GLY A N 1
ATOM 704 C CA . GLY A 1 85 ? 7.224 15.705 -5.165 1.00 96.00 85 GLY A CA 1
ATOM 705 C C . GLY A 1 85 ? 7.027 14.199 -5.290 1.00 96.00 85 GLY A C 1
ATOM 706 O O . GLY A 1 85 ? 6.879 13.678 -6.396 1.00 96.00 85 GLY A O 1
ATOM 707 N N . TYR A 1 86 ? 6.962 13.504 -4.153 1.00 96.44 86 TYR A N 1
ATOM 708 C CA . TYR A 1 86 ? 6.795 12.050 -4.147 1.00 96.44 86 TYR A CA 1
ATOM 709 C C . TYR A 1 86 ? 5.371 11.617 -4.487 1.00 96.44 86 TYR A C 1
ATOM 711 O O . TYR A 1 86 ? 5.195 10.639 -5.207 1.00 96.44 86 TYR A O 1
ATOM 719 N N . SER A 1 87 ? 4.354 12.349 -4.027 1.00 96.62 87 SER A N 1
ATOM 720 C CA . SER A 1 87 ? 2.956 12.039 -4.362 1.00 96.62 87 SER A CA 1
ATOM 721 C C . SER A 1 87 ? 2.679 12.278 -5.848 1.00 96.62 87 SER A C 1
ATOM 723 O O . SER A 1 87 ? 2.004 11.472 -6.487 1.00 96.62 87 SER A O 1
ATOM 725 N N . GLY A 1 88 ? 3.279 13.320 -6.436 1.00 97.50 88 GLY A N 1
ATOM 726 C CA . GLY A 1 88 ? 3.196 13.596 -7.869 1.00 97.50 88 GLY A CA 1
ATOM 727 C C . GLY A 1 88 ? 3.883 12.524 -8.713 1.00 97.50 88 GLY A C 1
ATOM 728 O O . GLY A 1 88 ? 3.325 12.069 -9.706 1.00 97.50 88 GLY A O 1
ATOM 729 N N . ALA A 1 89 ? 5.071 12.070 -8.305 1.00 97.12 89 ALA A N 1
ATOM 730 C CA . ALA A 1 89 ? 5.745 10.960 -8.977 1.00 97.12 89 ALA A CA 1
ATOM 731 C C . ALA A 1 89 ? 4.957 9.644 -8.850 1.00 97.12 89 ALA A C 1
ATOM 733 O O . ALA A 1 89 ? 4.831 8.905 -9.825 1.00 97.12 89 ALA A O 1
ATOM 734 N N . LEU A 1 90 ? 4.407 9.357 -7.664 1.00 97.81 90 LEU A N 1
ATOM 735 C CA . LEU A 1 90 ? 3.642 8.138 -7.406 1.00 97.81 90 LEU A CA 1
ATOM 736 C C . LEU A 1 90 ? 2.323 8.115 -8.183 1.00 97.81 90 LEU A C 1
ATOM 738 O O . LEU A 1 90 ? 2.049 7.126 -8.856 1.00 97.81 90 LEU A O 1
ATOM 742 N N . SER A 1 91 ? 1.553 9.204 -8.159 1.00 97.88 91 SER A N 1
ATOM 743 C CA . SER A 1 91 ? 0.311 9.337 -8.935 1.00 97.88 91 SER A CA 1
ATOM 744 C C . SER A 1 91 ? 0.538 9.131 -10.429 1.00 97.88 91 SER A C 1
ATOM 746 O O . SER A 1 91 ? -0.143 8.306 -11.026 1.00 97.88 91 SER A O 1
ATOM 748 N N . GLN A 1 92 ? 1.558 9.770 -11.012 1.00 98.00 92 GLN A N 1
ATOM 749 C CA . GLN A 1 92 ? 1.893 9.593 -12.429 1.00 98.00 92 GLN A CA 1
ATOM 750 C C . GLN A 1 92 ? 2.175 8.130 -12.789 1.00 98.00 92 GLN A C 1
ATOM 752 O O . GLN A 1 92 ? 1.722 7.653 -13.828 1.00 98.00 92 GLN A O 1
ATOM 757 N N . GLN A 1 93 ? 2.913 7.402 -11.944 1.00 98.06 93 GLN A N 1
ATOM 758 C CA . GLN A 1 93 ? 3.185 5.984 -12.189 1.00 98.06 93 GLN A CA 1
ATOM 759 C C . GLN A 1 93 ? 1.934 5.115 -11.990 1.00 98.06 93 GLN A C 1
ATOM 761 O O . GLN A 1 93 ? 1.693 4.207 -12.782 1.00 98.06 93 GLN A O 1
ATOM 766 N N . LEU A 1 94 ? 1.111 5.401 -10.978 1.00 98.19 94 LEU A N 1
ATOM 767 C CA . LEU A 1 94 ? -0.148 4.688 -10.745 1.00 98.19 94 LEU A CA 1
ATOM 768 C C . LEU A 1 94 ? -1.135 4.878 -11.907 1.00 98.19 94 LEU A C 1
ATOM 770 O O . LEU A 1 94 ? -1.735 3.903 -12.349 1.00 98.19 94 LEU A O 1
ATOM 774 N N . GLU A 1 95 ? -1.261 6.095 -12.439 1.00 98.00 95 GLU A N 1
ATOM 775 C CA . GLU A 1 95 ? -2.093 6.396 -13.610 1.00 98.00 95 GLU A CA 1
ATOM 776 C C . GLU A 1 95 ? -1.559 5.721 -14.877 1.00 98.00 95 GLU A C 1
ATOM 778 O O . GLU A 1 95 ? -2.327 5.126 -15.634 1.00 98.00 95 GLU A O 1
ATOM 783 N N . LEU A 1 96 ? -0.239 5.758 -15.098 1.00 98.25 96 LEU A N 1
ATOM 784 C CA . LEU A 1 96 ? 0.397 5.143 -16.265 1.00 98.25 96 LEU A CA 1
ATOM 785 C C . LEU A 1 96 ? 0.143 3.631 -16.342 1.00 98.25 96 LEU A C 1
ATOM 787 O O . LEU A 1 96 ? -0.036 3.090 -17.435 1.00 98.25 96 LEU A O 1
ATOM 791 N N . TYR A 1 97 ? 0.128 2.956 -15.191 1.00 98.19 97 TYR A N 1
ATOM 792 C CA . TYR A 1 97 ? -0.097 1.513 -15.087 1.00 98.19 97 TYR A CA 1
ATOM 793 C C . TYR A 1 97 ? -1.508 1.149 -14.617 1.00 98.19 97 TYR A C 1
ATOM 795 O O . TYR A 1 97 ? -1.750 -0.012 -14.279 1.00 98.19 97 TYR A O 1
ATOM 803 N N . TYR A 1 98 ? -2.448 2.098 -14.616 1.00 97.81 98 TYR A N 1
ATOM 804 C CA . TYR A 1 98 ? -3.809 1.871 -14.144 1.00 97.81 98 TYR A CA 1
ATOM 805 C C . TYR A 1 98 ? -4.486 0.711 -14.889 1.00 97.81 98 TYR A C 1
ATOM 807 O O . TYR A 1 98 ? -4.431 0.614 -16.116 1.00 97.81 98 TYR A O 1
ATOM 815 N N . GLY A 1 99 ? -5.095 -0.211 -14.139 1.00 95.94 99 GLY A N 1
ATOM 816 C CA . GLY A 1 99 ? -5.666 -1.452 -14.680 1.00 95.94 99 GLY A CA 1
ATOM 817 C C . GLY A 1 99 ? -4.643 -2.538 -15.060 1.00 95.94 99 GLY A C 1
ATOM 818 O O . GLY A 1 99 ? -5.041 -3.618 -15.486 1.00 95.94 99 GLY A O 1
ATOM 819 N N . ASN A 1 100 ? -3.340 -2.288 -14.892 1.00 96.19 100 ASN A N 1
ATOM 820 C CA . ASN A 1 100 ? -2.256 -3.248 -15.131 1.00 96.19 100 ASN A CA 1
ATOM 821 C C . ASN A 1 100 ? -1.182 -3.205 -14.019 1.00 96.19 100 ASN A C 1
ATOM 823 O O . ASN A 1 100 ? 0.012 -3.444 -14.248 1.00 96.19 100 ASN A O 1
ATOM 827 N N . ILE A 1 101 ? -1.602 -2.880 -12.794 1.00 95.94 101 ILE A N 1
ATOM 828 C CA . ILE A 1 101 ? -0.743 -2.927 -11.611 1.00 95.94 101 ILE A CA 1
ATOM 829 C C . ILE A 1 101 ? -0.652 -4.387 -11.164 1.00 95.94 101 ILE A C 1
ATOM 831 O O . ILE A 1 101 ? -1.581 -4.955 -10.603 1.00 95.94 101 ILE A O 1
ATOM 835 N N . THR A 1 102 ? 0.489 -4.999 -11.452 1.00 95.94 102 THR A N 1
ATOM 836 C CA . THR A 1 102 ? 0.878 -6.347 -11.029 1.00 95.94 102 THR A CA 1
ATOM 837 C C . THR A 1 102 ? 2.078 -6.222 -10.098 1.00 95.94 102 THR A C 1
ATOM 839 O O . THR A 1 102 ? 2.732 -5.177 -10.086 1.00 95.94 102 THR A O 1
ATOM 842 N N . TYR A 1 103 ? 2.467 -7.284 -9.386 1.00 94.69 103 TYR A N 1
ATOM 843 C CA . TYR A 1 103 ? 3.679 -7.219 -8.560 1.00 94.69 103 TYR A CA 1
ATOM 844 C C . TYR A 1 103 ? 4.931 -6.820 -9.372 1.00 94.69 103 TYR A C 1
ATOM 846 O O . TYR A 1 103 ? 5.795 -6.094 -8.881 1.00 94.69 103 TYR A O 1
ATOM 854 N N . ASN A 1 104 ? 5.024 -7.251 -10.638 1.00 95.06 104 ASN A N 1
ATOM 855 C CA . ASN A 1 104 ? 6.162 -6.938 -11.503 1.00 95.06 104 ASN A CA 1
ATOM 856 C C . ASN A 1 104 ? 6.213 -5.453 -11.869 1.00 95.06 104 ASN A C 1
ATOM 858 O O . ASN A 1 104 ? 7.282 -4.853 -11.756 1.00 95.06 104 ASN A O 1
ATOM 862 N N . THR A 1 105 ? 5.087 -4.879 -12.304 1.00 97.06 105 THR A N 1
ATOM 863 C CA . THR A 1 105 ? 5.008 -3.455 -12.674 1.00 97.06 105 THR A CA 1
ATOM 864 C C . THR A 1 105 ? 5.118 -2.565 -11.438 1.00 97.06 105 THR A C 1
ATOM 866 O O . THR A 1 105 ? 5.841 -1.571 -11.459 1.00 97.06 105 THR A O 1
ATOM 869 N N . ALA A 1 106 ? 4.530 -2.973 -10.309 1.00 96.56 106 ALA A N 1
ATOM 870 C CA . ALA A 1 106 ? 4.695 -2.286 -9.031 1.00 96.56 106 ALA A CA 1
ATOM 871 C C . ALA A 1 106 ? 6.174 -2.182 -8.624 1.00 96.56 106 ALA A C 1
ATOM 873 O O . ALA A 1 106 ? 6.653 -1.095 -8.312 1.00 96.56 106 ALA A O 1
ATOM 874 N N . ILE A 1 107 ? 6.925 -3.286 -8.680 1.00 95.50 107 ILE A N 1
ATOM 875 C CA . ILE A 1 107 ? 8.345 -3.303 -8.304 1.00 95.50 107 ILE A CA 1
ATOM 876 C C . ILE A 1 107 ? 9.209 -2.514 -9.294 1.00 95.50 107 ILE A C 1
ATOM 878 O O . ILE A 1 107 ? 10.018 -1.684 -8.877 1.00 95.50 107 ILE A O 1
ATOM 882 N N . LYS A 1 108 ? 9.088 -2.807 -10.594 1.00 94.62 108 LYS A N 1
ATOM 883 C CA . LYS A 1 108 ? 10.040 -2.327 -11.609 1.00 94.62 108 LYS A CA 1
ATOM 884 C C . LYS A 1 108 ? 9.758 -0.915 -12.082 1.00 94.62 108 LYS A C 1
ATOM 886 O O . LYS A 1 108 ? 10.703 -0.194 -12.387 1.00 94.62 108 LYS A O 1
ATOM 891 N N . ASP A 1 109 ? 8.486 -0.550 -12.154 1.00 96.44 109 ASP A N 1
ATOM 892 C CA . ASP A 1 109 ? 8.068 0.644 -12.873 1.00 96.44 109 ASP A CA 1
ATOM 893 C C . ASP A 1 109 ? 7.459 1.695 -11.944 1.00 96.44 109 ASP A C 1
ATOM 895 O O . ASP A 1 109 ? 7.669 2.882 -12.161 1.00 96.44 109 ASP A O 1
ATOM 899 N N . ILE A 1 110 ? 6.793 1.286 -10.859 1.00 97.00 110 ILE A N 1
ATOM 900 C CA . ILE A 1 110 ? 6.218 2.227 -9.887 1.00 97.00 110 ILE A CA 1
ATOM 901 C C . ILE A 1 110 ? 7.236 2.547 -8.786 1.00 97.00 110 ILE A C 1
ATOM 903 O O . ILE A 1 110 ? 7.775 3.651 -8.726 1.00 97.00 110 ILE A O 1
ATOM 907 N N . ILE A 1 111 ? 7.555 1.577 -7.928 1.00 95.62 111 ILE A N 1
ATOM 908 C CA . ILE A 1 111 ? 8.365 1.795 -6.720 1.00 95.62 111 ILE A CA 1
ATOM 909 C C . ILE A 1 111 ? 9.791 2.239 -7.074 1.00 95.62 111 ILE A C 1
ATOM 911 O O . ILE A 1 111 ? 10.300 3.206 -6.504 1.00 95.62 111 ILE A O 1
ATOM 915 N N . ALA A 1 112 ? 10.427 1.581 -8.049 1.00 93.94 112 ALA A N 1
ATOM 916 C CA . ALA A 1 112 ? 11.773 1.944 -8.491 1.00 93.94 112 ALA A CA 1
ATOM 917 C C . ALA A 1 112 ? 11.848 3.343 -9.129 1.00 93.94 112 ALA A C 1
ATOM 919 O O . ALA A 1 112 ? 12.888 3.995 -9.036 1.00 93.94 112 ALA A O 1
ATOM 920 N N . HIS A 1 113 ? 10.764 3.822 -9.751 1.00 94.94 113 HIS A N 1
ATOM 921 C CA . HIS A 1 113 ? 10.715 5.158 -10.347 1.00 94.94 113 HIS A CA 1
ATOM 922 C C . HIS A 1 113 ? 10.462 6.247 -9.305 1.00 94.94 113 HIS A C 1
ATOM 924 O O . HIS A 1 113 ? 11.105 7.293 -9.345 1.00 94.94 113 HIS A O 1
ATOM 930 N N . VAL A 1 114 ? 9.562 5.988 -8.353 1.00 95.19 114 VAL A N 1
ATOM 931 C CA . VAL A 1 114 ? 9.272 6.906 -7.241 1.00 95.19 114 VAL A CA 1
ATOM 932 C C . VAL A 1 114 ? 10.472 7.039 -6.299 1.00 95.19 114 VAL A C 1
ATOM 934 O O . VAL A 1 114 ? 10.607 8.059 -5.632 1.00 95.19 114 VAL A O 1
ATOM 937 N N . GLN A 1 115 ? 11.361 6.037 -6.268 1.00 93.88 115 GLN A N 1
ATOM 938 C CA . GLN A 1 115 ? 12.573 6.023 -5.437 1.00 93.88 115 GLN A CA 1
ATOM 939 C C . GLN A 1 115 ? 12.266 6.246 -3.948 1.00 93.88 115 GLN A C 1
ATOM 941 O O . GLN A 1 115 ? 13.006 6.923 -3.241 1.00 93.88 115 GLN A O 1
ATOM 946 N N . SER A 1 116 ? 11.156 5.671 -3.477 1.00 85.12 116 SER A N 1
ATOM 947 C CA . SER A 1 116 ? 10.778 5.648 -2.062 1.00 85.12 116 SER A CA 1
ATOM 948 C C . SER A 1 116 ? 11.026 4.260 -1.463 1.00 85.12 116 SER A C 1
ATOM 950 O O . SER A 1 116 ? 11.076 3.257 -2.177 1.00 85.12 116 SER A O 1
ATOM 952 N N . GLY A 1 117 ? 11.196 4.201 -0.140 1.00 84.31 117 GLY A N 1
ATOM 953 C CA . GLY A 1 117 ? 11.541 2.972 0.576 1.00 84.31 117 GLY A CA 1
ATOM 954 C C . GLY A 1 117 ? 13.036 2.656 0.529 1.00 84.31 117 GLY A C 1
ATOM 955 O O . GLY A 1 117 ? 13.439 1.580 0.103 1.00 84.31 117 GLY A O 1
ATOM 956 N N . ASP A 1 118 ? 13.876 3.585 0.987 1.00 92.44 118 ASP A N 1
ATOM 957 C CA . ASP A 1 118 ? 15.335 3.415 0.993 1.00 92.44 118 ASP A CA 1
ATOM 958 C C . ASP A 1 118 ? 15.785 2.190 1.785 1.00 92.44 118 ASP A C 1
ATOM 960 O O . ASP A 1 118 ? 16.632 1.425 1.327 1.00 92.44 118 ASP A O 1
ATOM 964 N N . LEU A 1 119 ? 15.207 1.990 2.971 1.00 94.00 119 LEU A N 1
ATOM 965 C CA . LEU A 1 119 ? 15.652 0.962 3.908 1.00 94.00 119 LEU A CA 1
ATOM 966 C C . LEU A 1 119 ? 14.982 -0.394 3.673 1.00 94.00 119 LEU A C 1
ATOM 968 O O . LEU A 1 119 ? 15.644 -1.432 3.685 1.00 94.00 119 LEU A O 1
ATOM 972 N N . HIS A 1 120 ? 13.667 -0.387 3.504 1.00 95.31 120 HIS A N 1
ATOM 973 C CA . HIS A 1 120 ? 12.851 -1.588 3.450 1.00 95.31 120 HIS A CA 1
ATOM 974 C C . HIS A 1 120 ? 11.589 -1.313 2.646 1.00 95.31 120 HIS A C 1
ATOM 976 O O . HIS A 1 120 ? 10.968 -0.261 2.802 1.00 95.31 120 HIS A O 1
ATOM 982 N N . ILE A 1 121 ? 11.207 -2.283 1.825 1.00 96.88 121 ILE A N 1
ATOM 983 C CA . ILE A 1 121 ? 9.970 -2.270 1.056 1.00 96.88 121 ILE A CA 1
ATOM 984 C C . ILE A 1 121 ? 9.283 -3.610 1.265 1.00 96.88 121 ILE A C 1
ATOM 986 O O . ILE A 1 121 ? 9.919 -4.657 1.137 1.00 96.88 121 ILE A O 1
ATOM 990 N N . ALA A 1 122 ? 7.985 -3.556 1.545 1.00 95.94 122 ALA A N 1
ATOM 991 C CA . ALA A 1 122 ? 7.103 -4.709 1.538 1.00 95.94 122 ALA A CA 1
ATOM 992 C C . ALA A 1 122 ? 5.952 -4.443 0.569 1.00 95.94 122 ALA A C 1
ATOM 994 O O . ALA A 1 122 ? 5.240 -3.450 0.714 1.00 95.94 122 ALA A O 1
ATOM 995 N N . LEU A 1 123 ? 5.786 -5.327 -0.410 1.00 96.19 123 LEU A N 1
ATOM 996 C CA . LEU A 1 123 ? 4.652 -5.338 -1.324 1.00 96.19 123 LEU A CA 1
ATOM 997 C C . LEU A 1 123 ? 3.822 -6.589 -1.043 1.00 96.19 123 LEU A C 1
ATOM 999 O O . LEU A 1 123 ? 4.346 -7.699 -1.120 1.00 96.19 123 LEU A O 1
ATOM 1003 N N . TYR A 1 124 ? 2.544 -6.396 -0.739 1.00 94.50 124 TYR A N 1
ATOM 1004 C CA . TYR A 1 124 ? 1.592 -7.469 -0.471 1.00 94.50 124 TYR A CA 1
ATOM 1005 C C . TYR A 1 124 ? 0.672 -7.632 -1.682 1.00 94.50 124 TYR A C 1
ATOM 1007 O O . TYR A 1 124 ? 0.049 -6.665 -2.116 1.00 94.50 124 TYR A O 1
ATOM 1015 N N . ASP A 1 125 ? 0.605 -8.843 -2.225 1.00 94.25 125 ASP A N 1
ATOM 1016 C CA . ASP A 1 125 ? -0.313 -9.240 -3.289 1.00 94.25 125 ASP A CA 1
ATOM 1017 C C . ASP A 1 125 ? -1.353 -10.193 -2.693 1.00 94.25 125 ASP A C 1
ATOM 1019 O O . ASP A 1 125 ? -1.133 -11.403 -2.602 1.00 94.25 125 ASP A O 1
ATOM 1023 N N . TYR A 1 126 ? -2.473 -9.623 -2.241 1.00 89.06 126 TYR A N 1
ATOM 1024 C CA . TYR A 1 126 ? -3.547 -10.377 -1.592 1.00 89.06 126 TYR A CA 1
ATOM 1025 C C . TYR A 1 126 ? -4.258 -11.342 -2.540 1.00 89.06 126 TYR A C 1
ATOM 1027 O O . TYR A 1 126 ? -4.768 -12.360 -2.091 1.00 89.06 126 TYR A O 1
ATOM 1035 N N . ALA A 1 127 ? -4.281 -11.058 -3.846 1.00 88.38 127 ALA A N 1
ATOM 1036 C CA . ALA A 1 127 ? -4.954 -11.921 -4.812 1.00 88.38 127 ALA A CA 1
ATOM 1037 C C . ALA A 1 127 ? -4.226 -13.262 -5.000 1.00 88.38 127 ALA A C 1
ATOM 1039 O O . ALA A 1 127 ? -4.841 -14.243 -5.415 1.00 88.38 127 ALA A O 1
ATOM 1040 N N . ASN A 1 128 ? -2.922 -13.297 -4.707 1.00 91.69 128 ASN A N 1
ATOM 1041 C CA . ASN A 1 128 ? -2.070 -14.474 -4.870 1.00 91.69 128 ASN A CA 1
ATOM 1042 C C . ASN A 1 128 ? -1.449 -14.967 -3.552 1.00 91.69 128 ASN A C 1
ATOM 1044 O O . ASN A 1 128 ? -0.575 -15.828 -3.608 1.00 91.69 128 ASN A O 1
ATOM 1048 N N . ASP A 1 129 ? -1.849 -14.415 -2.400 1.00 92.25 129 ASP A N 1
ATOM 1049 C CA . ASP A 1 129 ? -1.272 -14.705 -1.077 1.00 92.25 129 ASP A CA 1
ATOM 1050 C C . ASP A 1 129 ? 0.265 -14.617 -1.049 1.00 92.25 129 ASP A C 1
ATOM 1052 O O . ASP A 1 129 ? 0.962 -15.472 -0.500 1.00 92.25 129 ASP A O 1
ATOM 1056 N N . GLN A 1 130 ? 0.820 -13.568 -1.662 1.00 95.81 130 GLN A N 1
ATOM 1057 C CA . GLN A 1 130 ? 2.267 -13.376 -1.773 1.00 95.81 130 GLN A CA 1
ATOM 1058 C C . GLN A 1 130 ? 2.723 -12.080 -1.120 1.00 95.81 130 GLN A C 1
ATOM 1060 O O . GLN A 1 130 ? 2.061 -11.045 -1.190 1.00 95.81 130 GLN A O 1
ATOM 1065 N N . VAL A 1 131 ? 3.921 -12.115 -0.540 1.00 96.50 131 VAL A N 1
ATOM 1066 C CA . VAL A 1 131 ? 4.627 -10.909 -0.107 1.00 96.50 131 VAL A CA 1
ATOM 1067 C C . VAL A 1 131 ? 6.011 -10.849 -0.739 1.00 96.50 131 VAL A C 1
ATOM 1069 O O . VAL A 1 131 ? 6.735 -11.841 -0.826 1.00 96.50 131 VAL A O 1
ATOM 1072 N N . PHE A 1 132 ? 6.386 -9.658 -1.190 1.00 97.62 132 PHE A N 1
ATOM 1073 C CA . PHE A 1 132 ? 7.682 -9.365 -1.777 1.00 97.62 132 PHE A CA 1
ATOM 1074 C C . PHE A 1 132 ? 8.408 -8.372 -0.878 1.00 97.62 132 PHE A C 1
ATOM 1076 O O . PHE A 1 132 ? 7.926 -7.262 -0.655 1.00 97.62 132 PHE A O 1
ATOM 1083 N N . ILE A 1 133 ? 9.579 -8.762 -0.383 1.00 97.56 133 ILE A N 1
ATOM 1084 C CA . ILE A 1 133 ? 10.382 -7.959 0.538 1.00 97.56 133 ILE A CA 1
ATOM 1085 C C . ILE A 1 133 ? 11.701 -7.571 -0.121 1.00 97.56 133 ILE A C 1
ATOM 1087 O O . ILE A 1 133 ? 12.410 -8.423 -0.660 1.00 97.56 133 ILE A O 1
ATOM 1091 N N . SER A 1 134 ? 12.067 -6.297 -0.017 1.00 97.38 134 SER A N 1
ATOM 1092 C CA . SER A 1 134 ? 13.408 -5.812 -0.337 1.00 97.38 134 SER A CA 1
ATOM 1093 C C . SER A 1 134 ? 13.977 -5.035 0.845 1.00 97.38 134 SER A C 1
ATOM 1095 O O . SER A 1 134 ? 13.273 -4.276 1.509 1.00 97.38 134 SER A O 1
ATOM 1097 N N . ILE A 1 135 ? 15.268 -5.224 1.105 1.00 96.44 135 ILE A N 1
ATOM 1098 C CA . ILE A 1 135 ? 16.030 -4.500 2.127 1.00 96.44 135 ILE A CA 1
ATOM 1099 C C . ILE A 1 135 ? 17.257 -3.867 1.491 1.00 96.44 135 ILE A C 1
ATOM 1101 O O . ILE A 1 135 ? 17.858 -4.444 0.578 1.00 96.44 135 ILE A O 1
ATOM 1105 N N . HIS A 1 136 ? 17.648 -2.701 1.998 1.00 94.00 136 HIS A N 1
ATOM 1106 C CA . HIS A 1 136 ? 18.858 -2.006 1.579 1.00 94.00 136 HIS A CA 1
ATOM 1107 C C . HIS A 1 136 ? 20.106 -2.896 1.699 1.00 94.00 136 HIS A C 1
ATOM 1109 O O . HIS A 1 136 ? 20.159 -3.860 2.470 1.00 94.00 136 HIS A O 1
ATOM 1115 N N . SER A 1 137 ? 21.157 -2.578 0.944 1.00 90.75 137 SER A N 1
ATOM 1116 C CA . SER A 1 137 ? 22.436 -3.276 1.092 1.00 90.75 137 SER A CA 1
ATOM 1117 C C . SER A 1 137 ? 23.066 -2.952 2.443 1.00 90.75 137 SER A C 1
ATOM 1119 O O . SER A 1 137 ? 22.975 -1.818 2.922 1.00 90.75 137 SER A O 1
ATOM 1121 N N . LYS A 1 138 ? 23.818 -3.892 3.017 1.00 84.50 138 LYS A N 1
ATOM 1122 C CA . LYS A 1 138 ? 24.731 -3.561 4.114 1.00 84.50 138 LYS A CA 1
ATOM 1123 C C . LYS A 1 138 ? 25.690 -2.452 3.658 1.00 84.50 138 LYS A C 1
ATOM 1125 O O . LYS A 1 138 ? 26.221 -2.519 2.555 1.00 84.50 138 LYS A O 1
ATOM 1130 N N . SER A 1 139 ? 25.907 -1.451 4.507 1.00 77.44 139 SER A N 1
ATOM 1131 C CA . SER A 1 139 ? 26.969 -0.469 4.283 1.00 77.44 139 SER A CA 1
ATOM 1132 C C . SER A 1 139 ? 28.324 -1.143 4.524 1.00 77.44 139 SER A C 1
ATOM 1134 O O . SER A 1 139 ? 28.586 -1.643 5.621 1.00 77.44 139 SER A O 1
ATOM 1136 N N . ASP A 1 140 ? 29.153 -1.211 3.487 1.00 75.62 140 ASP A N 1
ATOM 1137 C CA . ASP A 1 140 ? 30.538 -1.689 3.517 1.00 75.62 140 ASP A CA 1
ATOM 1138 C C . ASP A 1 140 ? 31.401 -0.660 2.770 1.00 75.62 140 ASP A C 1
ATOM 1140 O O . ASP A 1 140 ? 30.952 -0.059 1.796 1.00 75.62 140 ASP A O 1
ATOM 1144 N N . GLN A 1 141 ? 32.641 -0.450 3.215 1.00 72.00 141 GLN A N 1
ATOM 1145 C CA . GLN A 1 141 ? 33.587 0.480 2.592 1.00 72.00 141 GLN A CA 1
ATOM 1146 C C . GLN A 1 141 ? 33.915 0.118 1.134 1.00 72.00 141 GLN A C 1
ATOM 1148 O O . GLN A 1 141 ? 34.368 0.980 0.386 1.00 72.00 141 GLN A O 1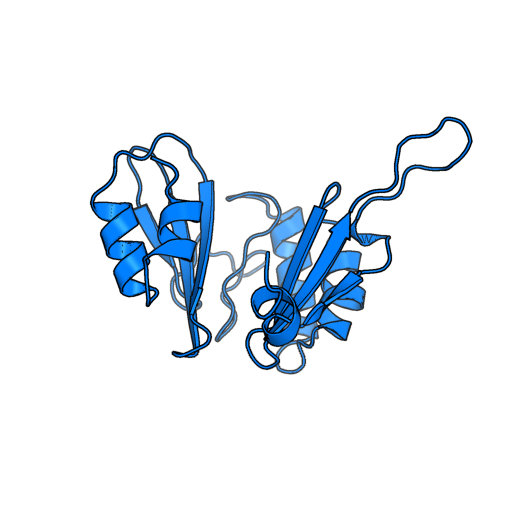
ATOM 1153 N N . ASN A 1 142 ? 33.682 -1.135 0.726 1.00 78.06 142 ASN A N 1
ATOM 1154 C CA . ASN A 1 142 ? 34.046 -1.639 -0.600 1.00 78.06 142 ASN A CA 1
ATOM 1155 C C . ASN A 1 142 ? 32.882 -1.723 -1.601 1.00 78.06 142 ASN A C 1
ATOM 1157 O O . ASN A 1 142 ? 33.116 -2.036 -2.769 1.00 78.06 142 ASN A O 1
ATOM 1161 N N . THR A 1 143 ? 31.639 -1.463 -1.186 1.00 76.56 143 THR A N 1
ATOM 1162 C CA . THR A 1 143 ? 30.463 -1.564 -2.066 1.00 76.56 143 THR A CA 1
ATOM 1163 C C . THR A 1 143 ? 29.590 -0.328 -1.952 1.00 76.56 143 THR A C 1
ATOM 1165 O O . THR A 1 143 ? 29.234 0.078 -0.847 1.00 76.56 143 THR A O 1
ATOM 1168 N N . ALA A 1 144 ? 29.203 0.244 -3.094 1.00 82.50 144 ALA A N 1
ATOM 1169 C CA . ALA A 1 144 ? 28.254 1.349 -3.117 1.00 82.50 144 ALA A CA 1
ATOM 1170 C C . ALA A 1 144 ? 26.945 0.934 -2.430 1.00 82.50 144 ALA A C 1
ATOM 1172 O O . ALA A 1 144 ? 26.396 -0.131 -2.720 1.00 82.50 144 ALA A O 1
ATOM 1173 N N . PHE A 1 145 ? 26.469 1.779 -1.516 1.00 87.88 145 PHE A N 1
ATOM 1174 C CA . PHE A 1 145 ? 25.195 1.578 -0.844 1.00 87.88 145 PHE A CA 1
ATOM 1175 C C . PHE A 1 145 ? 24.059 1.580 -1.872 1.00 87.88 145 PHE A C 1
ATOM 1177 O O . PHE A 1 145 ? 23.996 2.457 -2.733 1.00 87.88 145 PHE A O 1
ATOM 1184 N N . GLN A 1 146 ? 23.180 0.588 -1.774 1.00 92.25 146 GLN A N 1
ATOM 1185 C CA . GLN A 1 146 ? 21.995 0.448 -2.606 1.00 92.25 146 GLN A CA 1
ATOM 1186 C C . GLN A 1 146 ? 20.747 0.480 -1.734 1.00 92.25 146 GLN A C 1
ATOM 1188 O O . GLN A 1 146 ? 20.609 -0.326 -0.805 1.00 92.25 146 GLN A O 1
ATOM 1193 N N . ASN A 1 147 ? 19.825 1.369 -2.090 1.00 95.31 147 ASN A N 1
ATOM 1194 C CA . ASN A 1 147 ? 18.494 1.446 -1.500 1.00 95.31 147 ASN A CA 1
ATOM 1195 C C . ASN A 1 147 ? 17.677 0.189 -1.828 1.00 95.31 147 ASN A C 1
ATOM 1197 O O . ASN A 1 147 ? 17.932 -0.480 -2.831 1.00 95.31 147 ASN A O 1
ATOM 1201 N N . ALA A 1 148 ? 16.668 -0.133 -1.020 1.00 96.25 148 ALA A N 1
ATOM 1202 C CA . ALA A 1 148 ? 15.829 -1.308 -1.247 1.00 96.25 148 ALA A CA 1
ATOM 1203 C C . ALA A 1 148 ? 15.097 -1.255 -2.603 1.00 96.25 148 ALA A C 1
ATOM 1205 O O . ALA A 1 148 ? 15.000 -2.284 -3.273 1.00 96.25 148 ALA A O 1
ATOM 1206 N N . TYR A 1 149 ? 14.677 -0.074 -3.079 1.00 95.06 149 TYR A N 1
ATOM 1207 C CA . TYR A 1 149 ? 14.039 0.062 -4.402 1.00 95.06 149 TYR A CA 1
ATOM 1208 C C . TYR A 1 149 ? 14.982 -0.258 -5.576 1.00 95.06 149 TYR A C 1
ATOM 1210 O O . TYR A 1 149 ? 14.525 -0.480 -6.693 1.00 95.06 149 TYR A O 1
ATOM 1218 N N . GLN A 1 150 ? 16.298 -0.302 -5.339 1.00 94.31 150 GLN A N 1
ATOM 1219 C CA . GLN A 1 150 ? 17.316 -0.655 -6.339 1.00 94.31 150 GLN A CA 1
ATOM 1220 C C . GLN A 1 150 ? 17.687 -2.141 -6.296 1.00 94.31 150 GLN A C 1
ATOM 1222 O O . GLN A 1 150 ? 18.552 -2.587 -7.054 1.00 94.31 150 GLN A O 1
ATOM 1227 N N . ARG A 1 151 ? 17.105 -2.904 -5.366 1.00 93.69 151 ARG A N 1
ATOM 1228 C CA . ARG A 1 151 ? 17.539 -4.261 -5.041 1.00 93.69 151 ARG A CA 1
ATOM 1229 C C . ARG A 1 151 ? 16.497 -5.303 -5.446 1.00 93.69 151 ARG A C 1
ATOM 1231 O O . ARG A 1 151 ? 15.310 -4.991 -5.526 1.00 93.69 151 ARG A O 1
ATOM 1238 N N . PRO A 1 152 ? 16.929 -6.549 -5.716 1.00 93.69 152 PRO A N 1
ATOM 1239 C CA . PRO A 1 152 ? 16.007 -7.650 -5.955 1.00 93.69 152 PRO A CA 1
ATOM 1240 C C . PRO A 1 152 ? 15.093 -7.893 -4.753 1.00 93.69 152 PRO A C 1
ATOM 1242 O O . PRO A 1 152 ? 15.519 -7.757 -3.607 1.00 93.69 152 PRO A O 1
ATOM 1245 N N . TYR A 1 153 ? 13.869 -8.325 -5.037 1.00 96.81 153 TYR A N 1
ATOM 1246 C CA . TYR A 1 153 ? 12.884 -8.676 -4.023 1.00 96.81 153 TYR A CA 1
ATOM 1247 C C . TYR A 1 153 ? 12.926 -10.178 -3.756 1.00 96.81 153 TYR A C 1
ATOM 1249 O O . TYR A 1 153 ? 13.023 -10.988 -4.681 1.00 96.81 153 TYR A O 1
ATOM 1257 N N . ILE A 1 154 ? 12.821 -10.540 -2.483 1.00 96.56 154 ILE A N 1
ATOM 1258 C CA . ILE A 1 154 ? 12.595 -11.910 -2.034 1.00 96.56 154 ILE A CA 1
ATOM 1259 C C . ILE A 1 154 ? 11.084 -12.115 -1.986 1.00 96.56 154 ILE A C 1
ATOM 1261 O O . ILE A 1 154 ? 10.377 -11.325 -1.363 1.00 96.56 154 ILE A O 1
ATOM 1265 N N . ARG A 1 155 ? 10.592 -13.157 -2.656 1.00 96.94 155 ARG A N 1
ATOM 1266 C CA . ARG A 1 155 ? 9.175 -13.529 -2.653 1.00 96.94 155 ARG A CA 1
ATOM 1267 C C . ARG A 1 155 ? 8.923 -14.606 -1.605 1.00 96.94 155 ARG A C 1
ATOM 1269 O O . ARG A 1 155 ? 9.631 -15.612 -1.605 1.00 96.94 155 ARG A O 1
ATOM 1276 N N . PHE A 1 156 ? 7.877 -14.426 -0.812 1.00 96.38 156 PHE A N 1
ATOM 1277 C CA . PHE A 1 156 ? 7.334 -15.427 0.097 1.00 96.38 156 PHE A CA 1
ATOM 1278 C C . PHE A 1 156 ? 5.895 -15.747 -0.306 1.00 96.38 156 PHE A C 1
ATOM 1280 O O . PHE A 1 156 ? 5.125 -14.841 -0.628 1.00 96.38 156 PHE A O 1
ATOM 1287 N N . ASP A 1 157 ? 5.561 -17.033 -0.295 1.00 95.25 157 ASP A N 1
ATOM 1288 C CA . ASP A 1 157 ? 4.181 -17.510 -0.335 1.00 95.25 157 ASP A CA 1
ATOM 1289 C C . ASP A 1 157 ? 3.666 -17.556 1.108 1.00 95.25 157 ASP A C 1
ATOM 1291 O O . ASP A 1 157 ? 4.315 -18.144 1.976 1.00 95.25 157 ASP A O 1
ATOM 1295 N N . LEU A 1 158 ? 2.565 -16.860 1.396 1.00 91.31 158 LEU A N 1
ATOM 1296 C CA . LEU A 1 158 ? 2.059 -16.729 2.761 1.00 91.31 158 LEU A CA 1
ATOM 1297 C C . LEU A 1 158 ? 1.444 -18.033 3.272 1.00 91.31 158 LEU A C 1
ATOM 1299 O O . LEU A 1 158 ? 1.511 -18.290 4.474 1.00 91.31 158 LEU A O 1
ATOM 1303 N N . ASN A 1 159 ? 0.892 -18.869 2.388 1.00 91.56 159 ASN A N 1
ATOM 1304 C CA . ASN A 1 159 ? 0.352 -20.165 2.787 1.00 91.56 159 ASN A CA 1
ATOM 1305 C C . ASN A 1 159 ? 1.481 -21.088 3.249 1.00 91.56 159 ASN A C 1
ATOM 1307 O O . ASN A 1 159 ? 1.359 -21.717 4.298 1.00 91.56 159 ASN A O 1
ATOM 1311 N N . ASP A 1 160 ? 2.599 -21.104 2.519 1.00 92.56 160 ASP A N 1
ATOM 1312 C CA . ASP A 1 160 ? 3.786 -21.863 2.921 1.00 92.56 160 ASP A CA 1
ATOM 1313 C C . ASP A 1 160 ? 4.405 -21.293 4.207 1.00 92.56 160 ASP A C 1
ATOM 1315 O O . ASP A 1 160 ? 4.711 -22.044 5.132 1.00 92.56 160 ASP A O 1
ATOM 1319 N N . LEU A 1 161 ? 4.549 -19.964 4.294 1.00 89.25 161 LEU A N 1
ATOM 1320 C CA . LEU A 1 161 ? 5.195 -19.292 5.427 1.00 89.25 161 LEU A CA 1
ATOM 1321 C C . LEU A 1 161 ? 4.460 -19.533 6.754 1.00 89.25 161 LEU A C 1
ATOM 1323 O O . LEU A 1 161 ? 5.097 -19.728 7.785 1.00 89.25 161 LEU A O 1
ATOM 1327 N N . PHE A 1 162 ? 3.125 -19.512 6.745 1.00 86.44 162 PHE A N 1
ATOM 1328 C CA . PHE A 1 162 ? 2.320 -19.716 7.955 1.00 86.44 162 PHE A CA 1
ATOM 1329 C C . PHE A 1 162 ? 1.961 -21.182 8.227 1.00 86.44 162 PHE A C 1
ATOM 1331 O O . PHE A 1 162 ? 1.373 -21.472 9.269 1.00 86.44 162 PHE A O 1
ATOM 1338 N N . ALA A 1 163 ? 2.325 -22.102 7.331 1.00 89.69 163 ALA A N 1
ATOM 1339 C CA . ALA A 1 163 ? 2.228 -23.541 7.560 1.00 89.69 163 ALA A CA 1
ATOM 1340 C C . ALA A 1 163 ? 3.473 -24.128 8.256 1.00 89.69 163 ALA A C 1
ATOM 1342 O O . ALA A 1 163 ? 3.496 -25.327 8.535 1.00 89.69 163 ALA A O 1
ATOM 1343 N N . GLU A 1 164 ? 4.508 -23.322 8.528 1.00 75.44 164 GLU A N 1
ATOM 1344 C CA . GLU A 1 164 ? 5.700 -23.766 9.257 1.00 75.44 164 GLU A CA 1
ATOM 1345 C C . GLU A 1 164 ? 5.355 -24.157 10.709 1.00 75.44 164 GLU A C 1
ATOM 1347 O O . GLU A 1 164 ? 4.916 -23.330 11.511 1.00 75.44 164 GLU A O 1
ATOM 1352 N N . ASP A 1 165 ? 5.584 -25.428 11.062 1.00 67.50 165 ASP A N 1
ATOM 1353 C CA . ASP A 1 165 ? 5.550 -25.897 12.451 1.00 67.50 165 ASP A CA 1
ATOM 1354 C C . ASP A 1 165 ? 6.786 -25.349 13.195 1.00 67.50 165 ASP A C 1
ATOM 1356 O O . ASP A 1 165 ? 7.914 -25.788 12.943 1.00 67.50 165 ASP A O 1
ATOM 1360 N N . TYR A 1 166 ? 6.580 -24.391 14.105 1.00 54.59 166 TYR A N 1
ATOM 1361 C CA . TYR A 1 166 ? 7.618 -23.850 15.001 1.00 54.59 166 TYR A CA 1
ATOM 1362 C C . TYR A 1 166 ? 7.741 -24.631 16.315 1.00 54.59 166 TYR A C 1
ATOM 1364 O O . TYR A 1 166 ? 6.697 -24.943 16.936 1.00 54.59 166 TYR A O 1
#

pLDDT: mean 93.4, std 6.28, range [54.59, 98.25]

Foldseek 3Di:
DDLVVCCVVPNQDPVSSVVSLVVDQFDDFDWDKDDDLVVRDIWIWGHHRPDTDTDDLVRDPPDDPQQAHRDPRDDDDAPDRDDSLLSNLQVVLCVVCPVNDDPVSCLPPRCLRSVPQQAKDWDADSVQQKIWIFGWDPDDPVDDTGGRSRDHTDMDRNVVVVPDDD

Organism: Reticulomyxa filosa (NCBI:txid46433)

Sequence (166 aa):
MYVLRDILQFDTSVQDATNRFESIRRTCYLILGVGDGKQDEFLGYQYSTSVLNAYTDTNMEPYNETWHPRIDNIVYWGMDWMDPGYSGALSQQLELYYGNITYNTAIKDIIAHVQSGDLHIALYDYANDQVFISIHSKSDQNTAFQNAYQRPYIRFDLNDLFAEDY